Protein AF-A0A835H8G3-F1 (afdb_monomer_lite)

Secondary structure (DSSP, 8-state):
--HHHHHHHHHHHHHHHHHHHHHHHHHHHHHHHHHHHHHHHHHHHHSS--HHHHHHHHHHHHHHHTTTS-HHHHHHHHHHHHHHHHHHHHHHHHHHHHHHT--STT--

Radius of gyration: 21.28 Å; chains: 1; bounding box: 45×57×52 Å

Structure (mmCIF, N/CA/C/O backbone):
data_AF-A0A835H8G3-F1
#
_entry.id   AF-A0A835H8G3-F1
#
loop_
_atom_site.group_PDB
_atom_site.id
_atom_site.type_symbol
_atom_site.label_atom_id
_atom_site.label_alt_id
_atom_site.label_comp_id
_atom_site.label_asym_id
_atom_site.label_entity_id
_atom_site.label_seq_id
_atom_site.pdbx_PDB_ins_code
_atom_site.Cartn_x
_atom_site.Cartn_y
_atom_site.Cartn_z
_atom_site.occupancy
_atom_site.B_iso_or_equiv
_atom_site.auth_seq_id
_atom_site.auth_comp_id
_atom_site.auth_asym_id
_atom_site.auth_atom_id
_atom_site.pdbx_PDB_model_num
ATOM 1 N N . MET A 1 1 ? 24.773 17.486 -26.967 1.00 62.62 1 MET A N 1
ATOM 2 C CA . MET A 1 1 ? 23.922 16.270 -27.036 1.00 62.62 1 MET A CA 1
ATOM 3 C C . MET A 1 1 ? 22.900 16.432 -28.164 1.00 62.62 1 MET A C 1
ATOM 5 O O . MET A 1 1 ? 22.093 17.345 -28.117 1.00 62.62 1 MET A O 1
ATOM 9 N N . THR A 1 2 ? 22.968 15.631 -29.230 1.00 83.75 2 THR A N 1
ATOM 10 C CA . THR A 1 2 ? 22.187 15.842 -30.469 1.00 83.75 2 THR A CA 1
ATOM 11 C C . THR A 1 2 ? 20.727 15.387 -30.319 1.00 83.75 2 THR A C 1
ATOM 13 O O . THR A 1 2 ? 20.475 14.337 -29.725 1.00 83.75 2 THR A O 1
ATOM 16 N N . ARG A 1 3 ? 19.759 16.098 -30.925 1.00 87.75 3 ARG A N 1
ATOM 17 C CA . ARG A 1 3 ? 18.305 15.780 -30.877 1.00 87.75 3 ARG A CA 1
ATOM 18 C C . ARG A 1 3 ? 17.970 14.312 -31.206 1.00 87.75 3 ARG A C 1
ATOM 20 O O . ARG A 1 3 ? 16.996 13.767 -30.695 1.00 87.75 3 ARG A O 1
ATOM 27 N N . ARG A 1 4 ? 18.795 13.643 -32.023 1.00 87.94 4 ARG A N 1
ATOM 28 C CA . ARG A 1 4 ? 18.669 12.208 -32.346 1.00 87.94 4 ARG A CA 1
ATOM 29 C C . ARG A 1 4 ? 18.953 11.296 -31.143 1.00 87.94 4 ARG A C 1
ATOM 31 O O . ARG A 1 4 ? 18.186 10.365 -30.911 1.00 87.94 4 ARG A O 1
ATOM 38 N N . LYS A 1 5 ? 19.983 11.601 -30.343 1.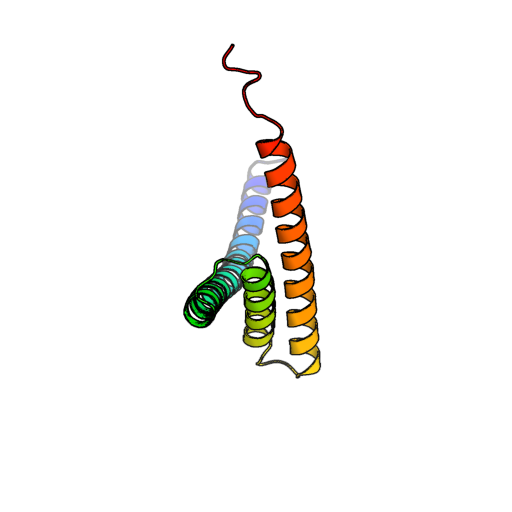00 86.44 5 LYS A N 1
ATOM 39 C CA . LYS A 1 5 ? 20.294 10.874 -29.099 1.00 86.44 5 LYS A CA 1
ATOM 40 C C . LYS A 1 5 ? 19.184 11.069 -28.059 1.00 86.44 5 LYS A C 1
ATOM 42 O O . LYS A 1 5 ? 18.775 10.099 -27.432 1.00 86.44 5 LYS A O 1
ATOM 47 N N . LEU A 1 6 ? 18.617 12.278 -27.969 1.00 91.94 6 LEU A N 1
ATOM 48 C CA . LEU A 1 6 ? 17.473 12.571 -27.096 1.00 91.94 6 LEU A CA 1
ATOM 49 C C . LEU A 1 6 ? 16.209 11.789 -27.506 1.00 91.94 6 LEU A C 1
ATOM 51 O O . LEU A 1 6 ? 15.606 11.123 -26.671 1.00 91.94 6 LEU A O 1
ATOM 55 N N . LYS A 1 7 ? 15.837 11.780 -28.797 1.00 90.38 7 LYS A N 1
ATOM 56 C CA . LYS A 1 7 ? 14.678 11.003 -29.289 1.00 90.38 7 LYS A CA 1
ATOM 57 C C . LYS A 1 7 ? 14.851 9.488 -29.121 1.00 90.38 7 LYS A C 1
ATOM 59 O O . LYS A 1 7 ? 13.859 8.780 -28.957 1.00 90.38 7 LYS A O 1
ATOM 64 N N . ALA A 1 8 ? 16.076 8.970 -29.222 1.00 90.12 8 ALA A N 1
ATOM 65 C CA . ALA A 1 8 ? 16.363 7.557 -28.968 1.00 90.12 8 ALA A CA 1
ATOM 66 C C . ALA A 1 8 ? 16.260 7.224 -27.470 1.00 90.12 8 ALA A C 1
ATOM 68 O O . ALA A 1 8 ? 15.646 6.222 -27.106 1.00 90.12 8 ALA A O 1
ATOM 69 N N . PHE A 1 9 ? 16.781 8.102 -26.609 1.00 92.12 9 PHE A N 1
ATOM 70 C CA . PHE A 1 9 ? 16.682 7.973 -25.157 1.00 92.12 9 PHE A CA 1
ATOM 71 C C . PHE A 1 9 ? 15.226 8.009 -24.669 1.00 92.12 9 PHE A C 1
ATOM 73 O O . PHE A 1 9 ? 14.802 7.091 -23.972 1.00 92.12 9 PHE A O 1
ATOM 80 N N . ILE A 1 10 ? 14.430 8.990 -25.113 1.00 93.88 10 ILE A N 1
ATOM 81 C CA . ILE A 1 10 ? 13.008 9.109 -24.743 1.00 93.88 10 ILE A CA 1
ATOM 82 C C . ILE A 1 10 ? 12.214 7.874 -25.190 1.00 93.88 10 ILE A C 1
ATOM 84 O O . ILE A 1 10 ? 11.428 7.340 -24.413 1.00 93.88 10 ILE A O 1
ATOM 88 N N . ARG A 1 11 ? 12.449 7.356 -26.405 1.00 94.19 11 ARG A N 1
ATOM 89 C CA . ARG A 1 11 ? 11.796 6.118 -26.872 1.00 94.19 11 ARG A CA 1
ATOM 90 C C . ARG A 1 11 ? 12.168 4.902 -26.022 1.00 94.19 11 ARG A C 1
ATOM 92 O O . ARG A 1 11 ? 11.297 4.088 -25.719 1.00 94.19 11 ARG A O 1
ATOM 99 N N . LYS A 1 12 ? 13.438 4.784 -25.619 1.00 92.31 12 LYS A N 1
ATOM 100 C CA . LYS A 1 12 ? 13.898 3.707 -24.731 1.00 92.31 12 LYS A CA 1
ATOM 101 C C . LYS A 1 12 ? 13.233 3.810 -23.356 1.00 92.31 12 LYS A C 1
ATOM 103 O O . LYS A 1 12 ? 12.714 2.810 -22.869 1.00 92.31 12 LYS A O 1
ATOM 108 N N . LEU A 1 13 ? 13.180 5.013 -22.782 1.00 92.94 13 LEU A N 1
ATOM 109 C CA . LEU A 1 13 ? 12.522 5.277 -21.502 1.00 92.94 13 LEU A CA 1
ATOM 110 C C . LEU A 1 13 ? 11.027 4.939 -21.564 1.00 92.94 13 LEU A C 1
ATOM 112 O O . LEU A 1 13 ? 10.529 4.194 -20.728 1.00 92.94 13 LEU A O 1
ATOM 116 N N . PHE A 1 14 ? 10.328 5.407 -22.601 1.00 93.81 14 PHE A N 1
ATOM 117 C CA . PHE A 1 14 ? 8.902 5.145 -22.792 1.00 93.81 14 PHE A CA 1
ATOM 118 C C . PHE A 1 14 ? 8.594 3.647 -22.907 1.00 93.81 14 PHE A C 1
ATOM 120 O O . PHE A 1 14 ? 7.626 3.168 -22.321 1.00 93.81 14 PHE A O 1
ATOM 127 N N . LYS A 1 15 ? 9.445 2.881 -23.603 1.00 91.69 15 LYS A N 1
ATOM 128 C CA . LYS A 1 15 ? 9.295 1.422 -23.698 1.00 91.69 15 LYS A CA 1
ATOM 129 C C . LYS A 1 15 ? 9.438 0.751 -22.329 1.00 91.69 15 LYS A C 1
ATOM 131 O O . LYS A 1 15 ? 8.632 -0.111 -21.999 1.00 91.69 15 LYS A O 1
ATOM 136 N N . ILE A 1 16 ? 10.412 1.170 -21.519 1.00 92.19 16 ILE A N 1
ATOM 137 C CA . ILE A 1 16 ? 10.612 0.647 -20.156 1.00 92.19 16 ILE A CA 1
ATOM 138 C C . ILE A 1 16 ? 9.422 1.003 -19.258 1.00 92.19 16 ILE A C 1
ATOM 140 O O . ILE A 1 16 ? 8.907 0.141 -18.545 1.00 92.19 16 ILE A O 1
ATOM 144 N N . LEU A 1 17 ? 8.956 2.252 -19.315 1.00 92.00 17 LEU A N 1
ATOM 145 C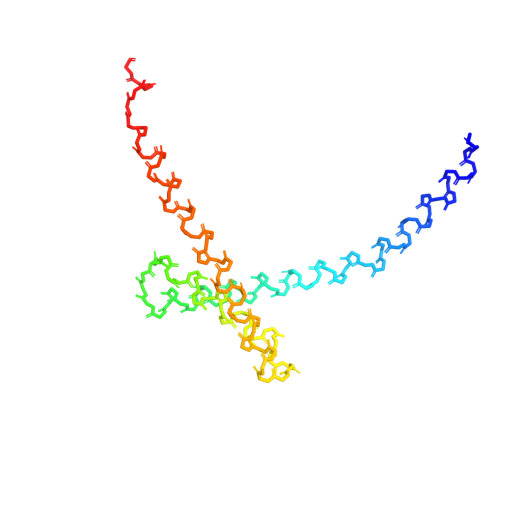 CA . LEU A 1 17 ? 7.808 2.719 -18.540 1.00 92.00 17 LEU A CA 1
ATOM 146 C C . LEU A 1 17 ? 6.548 1.930 -18.894 1.00 92.00 17 LEU A C 1
ATOM 148 O O . LEU A 1 17 ? 5.876 1.433 -17.999 1.00 92.00 17 LEU A O 1
ATOM 152 N N . ARG A 1 18 ? 6.264 1.733 -20.185 1.00 92.06 18 ARG A N 1
ATOM 153 C CA . ARG A 1 18 ? 5.066 1.014 -20.640 1.00 92.06 18 ARG A CA 1
ATOM 154 C C . ARG A 1 18 ? 5.027 -0.448 -20.187 1.00 92.06 18 ARG A C 1
ATOM 156 O O . ARG A 1 18 ? 3.943 -0.974 -19.974 1.00 92.06 18 ARG A O 1
ATOM 163 N N . MET A 1 19 ? 6.182 -1.091 -20.021 1.00 91.38 19 MET A N 1
ATOM 164 C CA . MET A 1 19 ? 6.255 -2.476 -19.541 1.00 91.38 19 MET A CA 1
ATOM 165 C C . MET A 1 19 ? 6.046 -2.593 -18.024 1.00 91.38 19 MET A C 1
ATOM 167 O O . MET A 1 19 ? 5.502 -3.591 -17.561 1.00 91.38 19 MET A O 1
ATOM 171 N N . ASN A 1 20 ? 6.464 -1.589 -17.245 1.00 91.31 20 ASN A N 1
ATOM 172 C CA . ASN A 1 20 ? 6.452 -1.657 -15.778 1.00 91.31 20 ASN A CA 1
ATOM 173 C C . ASN A 1 20 ? 5.265 -0.925 -15.136 1.00 91.31 20 ASN A C 1
ATOM 175 O O . ASN A 1 20 ? 4.732 -1.391 -14.130 1.00 91.31 20 ASN A O 1
ATOM 179 N N . ALA A 1 21 ? 4.811 0.182 -15.728 1.00 92.50 21 ALA A N 1
ATOM 180 C CA . ALA A 1 21 ? 3.696 0.983 -15.229 1.00 92.50 21 ALA A CA 1
ATOM 181 C C . ALA A 1 21 ? 2.407 0.173 -14.984 1.00 92.50 21 ALA A C 1
ATOM 183 O O . ALA A 1 21 ? 1.885 0.259 -13.872 1.00 92.50 21 ALA A O 1
ATOM 184 N N . PRO A 1 22 ? 1.901 -0.657 -15.927 1.00 92.44 22 PRO A N 1
ATOM 185 C CA . PRO A 1 22 ? 0.668 -1.409 -15.691 1.00 92.44 22 PRO A CA 1
ATOM 186 C C . PRO A 1 22 ? 0.827 -2.473 -14.601 1.00 92.44 22 PRO A C 1
ATOM 188 O O . PRO A 1 22 ? -0.138 -2.783 -13.912 1.00 92.44 22 PRO A O 1
ATOM 191 N N . ARG A 1 23 ? 2.038 -3.007 -14.394 1.00 91.62 23 ARG A N 1
ATOM 192 C CA . ARG A 1 23 ? 2.299 -4.009 -13.354 1.00 91.62 23 ARG A CA 1
ATOM 193 C C . ARG A 1 23 ? 2.182 -3.400 -11.959 1.00 91.62 23 ARG A C 1
ATOM 195 O O . ARG A 1 23 ? 1.497 -3.958 -11.108 1.00 91.62 23 ARG A O 1
ATOM 202 N N . THR A 1 24 ? 2.818 -2.254 -11.727 1.00 92.81 24 THR A N 1
ATOM 203 C CA . THR A 1 24 ? 2.750 -1.573 -10.425 1.00 92.81 24 THR A CA 1
ATOM 204 C C . THR A 1 24 ? 1.367 -0.969 -10.186 1.00 92.81 24 THR A C 1
ATOM 206 O O . THR A 1 24 ? 0.809 -1.142 -9.105 1.00 92.81 24 THR A O 1
ATOM 209 N N . ALA A 1 25 ? 0.781 -0.326 -11.203 1.00 93.69 25 ALA A N 1
ATOM 210 C CA . ALA A 1 25 ? -0.560 0.248 -11.108 1.00 93.69 25 ALA A CA 1
ATOM 211 C C . ALA A 1 25 ? -1.636 -0.828 -10.890 1.00 93.69 25 ALA A C 1
ATOM 213 O O . ALA A 1 25 ? -2.528 -0.638 -10.070 1.00 93.69 25 ALA A O 1
ATOM 214 N N . GLY A 1 26 ? -1.526 -1.979 -11.563 1.00 93.56 26 GLY A N 1
ATOM 215 C CA . GLY A 1 26 ? -2.443 -3.105 -11.387 1.00 93.56 26 GLY A CA 1
ATOM 216 C C . GLY A 1 26 ? -2.379 -3.701 -9.980 1.00 93.56 26 GLY A C 1
ATOM 217 O O . GLY A 1 26 ? -3.418 -3.908 -9.355 1.00 93.56 26 GLY A O 1
ATOM 218 N N . SER A 1 27 ? -1.172 -3.905 -9.441 1.00 90.62 27 SER A N 1
ATOM 219 C CA . SER A 1 27 ? -0.997 -4.362 -8.054 1.00 90.62 27 SER A CA 1
ATOM 220 C C . SER A 1 27 ? -1.576 -3.374 -7.040 1.00 90.62 27 SER A C 1
ATOM 222 O O . SER A 1 27 ? -2.202 -3.793 -6.068 1.00 90.62 27 SER A O 1
ATOM 224 N N . PHE A 1 28 ? -1.411 -2.068 -7.274 1.00 91.75 28 PHE A N 1
ATOM 225 C CA . PHE A 1 28 ? -1.974 -1.033 -6.407 1.00 91.75 28 PHE A CA 1
ATOM 226 C C . PHE A 1 28 ? -3.505 -0.979 -6.482 1.00 91.75 28 PHE A C 1
ATOM 228 O O . PHE A 1 28 ? -4.166 -0.895 -5.451 1.00 91.75 28 PHE A O 1
ATOM 235 N N . ALA A 1 29 ? -4.077 -1.095 -7.683 1.00 94.62 29 ALA A N 1
ATOM 236 C CA . ALA A 1 29 ? -5.525 -1.145 -7.871 1.00 94.62 29 ALA A CA 1
ATOM 237 C C . ALA A 1 29 ? -6.150 -2.362 -7.170 1.00 94.62 29 ALA A C 1
ATOM 239 O O . ALA A 1 29 ? -7.173 -2.228 -6.502 1.00 94.62 29 ALA A O 1
ATOM 240 N N . MET A 1 30 ? -5.513 -3.536 -7.264 1.00 92.44 30 MET A N 1
ATOM 241 C CA . MET A 1 30 ? -5.962 -4.738 -6.556 1.00 92.44 30 MET A CA 1
ATOM 242 C C . MET A 1 30 ? -5.895 -4.556 -5.039 1.00 92.44 30 MET A C 1
ATOM 244 O O . MET A 1 30 ? -6.852 -4.888 -4.343 1.00 92.44 30 MET A O 1
ATOM 248 N N . TRP A 1 31 ? -4.792 -4.002 -4.533 1.00 91.88 31 TRP A N 1
ATOM 249 C CA . TRP A 1 31 ? -4.660 -3.683 -3.115 1.00 91.88 31 TRP A CA 1
ATOM 250 C C . TRP A 1 31 ? -5.778 -2.736 -2.644 1.00 91.88 31 TRP A C 1
ATOM 252 O O . TRP A 1 31 ? -6.449 -3.038 -1.660 1.00 91.88 31 TRP A O 1
ATOM 262 N N . ALA A 1 32 ? -6.046 -1.654 -3.384 1.00 92.81 32 ALA A N 1
ATOM 263 C CA . ALA A 1 32 ? -7.085 -0.680 -3.047 1.00 92.81 32 ALA A CA 1
ATOM 264 C C . ALA A 1 32 ? -8.499 -1.288 -3.073 1.00 92.81 32 ALA A C 1
ATOM 266 O O . ALA A 1 32 ? -9.296 -1.040 -2.169 1.00 92.81 32 ALA A O 1
ATOM 267 N N . ALA A 1 33 ? -8.802 -2.120 -4.074 1.00 94.00 33 ALA A N 1
ATOM 268 C CA . ALA A 1 33 ? -10.090 -2.800 -4.177 1.00 94.00 33 ALA A CA 1
ATOM 269 C C . ALA A 1 33 ? -10.329 -3.746 -2.990 1.00 94.00 33 ALA A C 1
ATOM 271 O O . ALA A 1 33 ? -11.384 -3.694 -2.357 1.00 94.00 33 ALA A O 1
ATOM 272 N N . VAL A 1 34 ? -9.337 -4.576 -2.648 1.00 93.25 34 VAL A N 1
ATOM 273 C CA . VAL A 1 34 ? -9.442 -5.511 -1.518 1.00 93.25 34 VAL A CA 1
ATOM 274 C C . VAL A 1 34 ? -9.528 -4.755 -0.191 1.00 93.25 34 VAL A C 1
ATOM 276 O O . VAL A 1 34 ? -10.351 -5.117 0.649 1.00 93.25 34 VAL A O 1
ATOM 279 N N . PHE A 1 35 ? -8.757 -3.678 -0.024 1.00 91.75 35 PHE A N 1
ATOM 280 C CA . PHE A 1 35 ? -8.828 -2.828 1.163 1.00 91.75 35 PHE A CA 1
ATOM 281 C C . PHE A 1 35 ? -10.219 -2.223 1.349 1.00 91.75 35 PHE A C 1
ATOM 283 O O . PHE A 1 35 ? -10.776 -2.311 2.441 1.00 91.75 35 PHE A O 1
ATOM 290 N N . SER A 1 36 ? -10.818 -1.687 0.282 1.00 92.56 36 SER A N 1
ATOM 291 C CA . SER A 1 36 ? -12.170 -1.124 0.336 1.00 92.56 36 SER A CA 1
ATOM 292 C C . SER A 1 36 ? -13.207 -2.170 0.743 1.00 92.56 36 SER A C 1
ATOM 294 O O . SER A 1 36 ? -14.027 -1.905 1.616 1.00 92.56 36 SER A O 1
ATOM 296 N N . VAL A 1 37 ? -13.154 -3.373 0.158 1.00 92.62 37 VAL A N 1
ATOM 297 C CA . VAL A 1 37 ? -14.070 -4.468 0.520 1.00 92.62 37 VAL A CA 1
ATOM 298 C C . VAL A 1 37 ? -13.890 -4.870 1.984 1.00 92.62 37 VAL A C 1
ATOM 300 O O . VAL A 1 37 ? -14.880 -5.029 2.700 1.00 92.62 37 VAL A O 1
ATOM 303 N N . CYS A 1 38 ? -12.645 -4.996 2.453 1.00 90.75 38 CYS A N 1
ATOM 304 C CA . CYS A 1 38 ? -12.361 -5.328 3.848 1.00 90.75 38 CYS A CA 1
ATOM 305 C C . CYS A 1 38 ? -12.865 -4.241 4.803 1.00 90.75 38 CYS A C 1
ATOM 307 O O . CYS A 1 38 ? -13.477 -4.578 5.811 1.00 90.75 38 CYS A O 1
ATOM 309 N N . ASN A 1 39 ? -12.660 -2.963 4.473 1.00 89.00 39 ASN A N 1
ATOM 310 C CA . ASN A 1 39 ? -13.082 -1.848 5.318 1.00 89.00 39 ASN A CA 1
ATOM 311 C C . ASN A 1 39 ? -14.612 -1.725 5.388 1.00 89.00 39 ASN A C 1
ATOM 313 O O . ASN A 1 39 ? -15.179 -1.577 6.466 1.00 89.00 39 ASN A O 1
ATOM 317 N N . CYS A 1 40 ? -15.313 -1.876 4.261 1.00 87.88 40 CYS A N 1
ATOM 318 C CA . CYS A 1 40 ? -16.777 -1.919 4.272 1.00 87.88 40 CYS A CA 1
ATOM 319 C C . CYS A 1 40 ? -17.304 -3.125 5.066 1.00 87.88 40 CYS A C 1
ATOM 321 O O . CYS A 1 40 ? -18.316 -3.021 5.755 1.00 87.88 40 CYS A O 1
ATOM 323 N N . SER A 1 41 ? -16.607 -4.264 5.005 1.00 86.94 41 SER A N 1
ATOM 324 C CA . SER A 1 41 ? -16.992 -5.464 5.754 1.00 86.94 41 SER A CA 1
ATOM 325 C C . SER A 1 41 ? -16.821 -5.281 7.263 1.00 86.94 41 SER A C 1
ATOM 327 O O . SER A 1 41 ? -17.708 -5.668 8.020 1.00 86.94 41 SER A O 1
ATOM 329 N N . THR A 1 42 ? -15.719 -4.679 7.720 1.00 82.62 42 THR A N 1
ATOM 330 C CA . THR A 1 42 ? -15.481 -4.434 9.153 1.00 82.62 42 THR A CA 1
ATOM 331 C C . THR A 1 42 ? -16.464 -3.420 9.727 1.00 82.62 42 THR A C 1
ATOM 333 O O . THR A 1 42 ? -16.996 -3.658 10.811 1.00 82.62 42 THR A O 1
ATOM 336 N N . VAL A 1 43 ? -16.797 -2.365 8.976 1.00 84.31 43 VAL A N 1
ATOM 337 C CA . VAL A 1 43 ? -17.848 -1.408 9.358 1.00 84.31 43 VAL A CA 1
ATOM 338 C C . VAL A 1 43 ? -19.215 -2.092 9.431 1.00 84.31 43 VAL A C 1
ATOM 340 O O . VAL A 1 43 ? -19.944 -1.893 10.400 1.00 84.31 43 VAL A O 1
ATOM 343 N N . ASN A 1 44 ? -19.549 -2.967 8.476 1.00 82.44 44 ASN A N 1
ATOM 344 C CA . ASN A 1 44 ? -20.820 -3.694 8.503 1.00 82.44 44 ASN A CA 1
ATOM 345 C C . ASN A 1 44 ? -20.926 -4.673 9.689 1.00 82.44 44 ASN A C 1
ATOM 347 O O . ASN A 1 44 ? -22.015 -4.881 10.218 1.00 82.44 44 ASN A O 1
ATOM 351 N N . VAL A 1 45 ? -19.811 -5.262 10.130 1.00 81.44 45 VAL A N 1
ATOM 352 C CA . VAL A 1 45 ? -19.793 -6.186 11.277 1.00 81.44 45 VAL A CA 1
ATOM 353 C C . VAL A 1 45 ? -19.830 -5.441 12.612 1.00 81.44 45 VAL A C 1
ATOM 355 O O . VAL A 1 45 ? -20.549 -5.855 13.517 1.00 81.44 45 VAL A O 1
ATOM 358 N N . GLN A 1 46 ? -19.056 -4.363 12.760 1.00 77.88 46 GLN A N 1
ATOM 359 C CA . GLN A 1 46 ?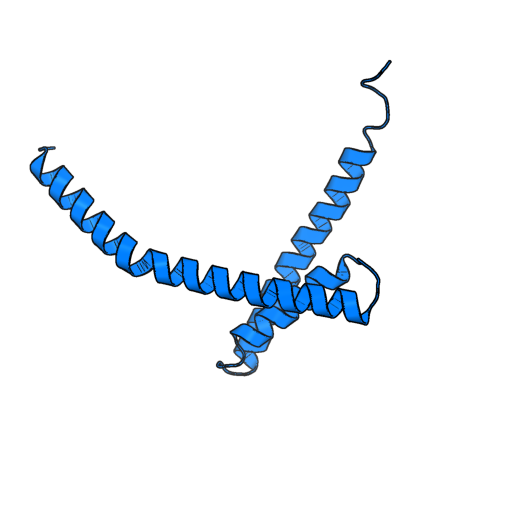 -18.886 -3.679 14.048 1.00 77.88 46 GLN A CA 1
ATOM 360 C C . GLN A 1 46 ? -19.845 -2.497 14.248 1.00 77.88 46 GLN A C 1
ATOM 362 O O . GLN A 1 46 ? -20.005 -2.042 15.379 1.00 77.88 46 GLN A O 1
ATOM 367 N N . GLN A 1 47 ? -20.483 -2.004 13.178 1.00 76.50 47 GLN A N 1
ATOM 368 C CA . GLN A 1 47 ? -21.404 -0.854 13.182 1.00 76.50 47 GLN A CA 1
ATOM 369 C C . GLN A 1 47 ? -20.805 0.417 13.828 1.00 76.50 47 GLN A C 1
ATOM 371 O O . GLN A 1 47 ? -21.529 1.306 14.275 1.00 76.50 47 GLN A O 1
ATOM 376 N N . LYS A 1 48 ? -19.471 0.505 13.892 1.00 69.56 48 LYS A N 1
ATOM 377 C CA . LYS A 1 48 ? -18.696 1.618 14.453 1.00 69.56 48 LYS A CA 1
ATOM 378 C C . LYS A 1 48 ? -17.486 1.888 13.573 1.00 69.56 48 LYS A C 1
ATOM 380 O O . LYS A 1 48 ? -16.854 0.947 13.101 1.00 69.56 48 LYS A O 1
ATOM 385 N N . GLU A 1 49 ? -17.160 3.161 13.375 1.00 70.38 49 GLU A N 1
ATOM 386 C CA . GLU A 1 49 ? -16.006 3.613 12.591 1.00 70.38 49 GLU A CA 1
ATOM 387 C C . GLU A 1 49 ? -14.799 3.834 13.523 1.00 70.38 49 GLU A C 1
ATOM 389 O O . GLU A 1 49 ? -14.402 4.964 13.810 1.00 70.38 49 GLU A O 1
ATOM 394 N N . ASP A 1 50 ? -14.248 2.744 14.062 1.00 76.25 50 ASP A N 1
ATOM 395 C CA . ASP A 1 50 ? -13.091 2.803 14.959 1.00 76.25 50 ASP A CA 1
ATOM 396 C C . ASP A 1 50 ? -11.770 2.745 14.166 1.00 76.25 50 ASP A C 1
ATOM 398 O O . ASP A 1 50 ? -11.684 2.030 13.165 1.00 76.25 50 ASP A O 1
ATOM 402 N N . PRO A 1 51 ? -10.686 3.412 14.617 1.00 76.25 51 PRO A N 1
ATOM 403 C CA . PRO A 1 51 ? -9.373 3.359 13.951 1.00 76.25 51 PRO A CA 1
ATOM 404 C C . PRO A 1 51 ? -8.800 1.933 13.847 1.00 76.25 51 PRO A C 1
ATOM 406 O O . PRO A 1 51 ? -7.932 1.655 13.021 1.00 76.25 51 PRO A O 1
ATOM 409 N N . TRP A 1 52 ? -9.320 0.998 14.646 1.00 80.62 52 TRP A N 1
ATOM 410 C CA . TRP A 1 52 ? -9.019 -0.428 14.550 1.00 80.62 52 TRP A CA 1
ATOM 411 C C . TRP A 1 52 ? -9.541 -1.086 13.265 1.00 80.62 52 TRP A C 1
ATOM 413 O O . TRP A 1 52 ? -8.931 -2.052 12.801 1.00 80.62 52 TRP A O 1
ATOM 423 N N . ASN A 1 53 ? -10.590 -0.550 12.635 1.00 85.56 53 ASN A N 1
ATOM 424 C CA . ASN A 1 53 ? -11.131 -1.089 11.387 1.00 85.56 53 ASN A CA 1
ATOM 425 C C . ASN A 1 53 ? -10.124 -0.988 10.246 1.00 85.56 53 ASN A C 1
ATOM 427 O O . ASN A 1 53 ? -9.890 -1.988 9.569 1.00 85.56 53 ASN A O 1
ATOM 431 N N . SER A 1 54 ? -9.458 0.161 10.091 1.00 83.50 54 SER A N 1
ATOM 432 C CA . SER A 1 54 ? -8.415 0.363 9.076 1.00 83.50 54 SER A CA 1
ATOM 433 C C . SER A 1 54 ? -7.216 -0.576 9.276 1.00 83.50 54 SER A C 1
ATOM 435 O O . SER A 1 54 ? -6.631 -1.075 8.309 1.00 83.50 54 SER A O 1
ATOM 437 N N . ILE A 1 55 ? -6.848 -0.863 10.530 1.00 88.75 55 ILE A N 1
ATOM 438 C CA . ILE A 1 55 ? -5.724 -1.754 10.871 1.00 88.75 55 ILE A CA 1
ATOM 439 C C . ILE A 1 55 ? -6.083 -3.213 10.563 1.00 88.75 55 ILE A C 1
ATOM 441 O O . ILE A 1 55 ? -5.306 -3.941 9.944 1.00 88.75 55 ILE A O 1
ATOM 445 N N . ILE A 1 56 ? -7.284 -3.646 10.944 1.00 88.38 56 ILE A N 1
ATOM 446 C CA . ILE A 1 56 ? -7.745 -5.016 10.698 1.00 88.38 56 ILE A CA 1
ATOM 447 C C . ILE A 1 56 ? -7.996 -5.234 9.201 1.00 88.38 56 ILE A C 1
ATOM 449 O O . ILE A 1 56 ? -7.579 -6.255 8.650 1.00 88.38 56 ILE A O 1
ATOM 453 N N . ALA A 1 57 ? -8.604 -4.263 8.516 1.00 88.75 57 ALA A N 1
ATOM 454 C CA . ALA A 1 57 ? -8.855 -4.322 7.079 1.00 88.75 57 ALA A CA 1
ATOM 455 C C . ALA A 1 57 ? -7.551 -4.372 6.265 1.00 88.75 57 ALA A C 1
ATOM 457 O O . ALA A 1 57 ? -7.452 -5.142 5.305 1.00 88.75 57 ALA A O 1
ATOM 458 N N . SER A 1 58 ? -6.523 -3.615 6.661 1.00 89.19 58 SER A N 1
ATOM 459 C CA . SER A 1 58 ? -5.209 -3.646 6.002 1.00 89.19 58 SER A CA 1
ATOM 460 C C . SER A 1 58 ? -4.459 -4.959 6.249 1.00 89.19 58 SER A C 1
ATOM 462 O O . SER A 1 58 ? -3.906 -5.529 5.302 1.00 89.19 58 SER A O 1
ATOM 464 N N . ALA A 1 59 ? -4.504 -5.505 7.469 1.00 90.69 59 ALA A N 1
ATOM 465 C CA . ALA A 1 59 ? -3.938 -6.821 7.770 1.00 90.69 59 ALA A CA 1
ATOM 466 C C . ALA A 1 59 ? -4.649 -7.945 6.990 1.00 90.69 59 ALA A C 1
ATOM 468 O O . ALA A 1 59 ? -3.993 -8.815 6.407 1.00 90.69 59 ALA A O 1
ATOM 469 N N . ALA A 1 60 ? -5.984 -7.899 6.913 1.00 89.94 60 ALA A N 1
ATOM 470 C CA . ALA A 1 60 ? -6.784 -8.837 6.129 1.00 89.94 60 ALA A CA 1
ATOM 471 C C . ALA A 1 60 ? -6.446 -8.753 4.633 1.00 89.94 60 ALA A C 1
ATOM 473 O O . ALA A 1 60 ? -6.214 -9.781 3.994 1.00 89.94 60 ALA A O 1
ATOM 474 N N . THR A 1 61 ? -6.315 -7.538 4.098 1.00 91.00 61 THR A N 1
ATOM 475 C CA . THR A 1 61 ? -5.911 -7.291 2.706 1.00 91.00 61 THR A CA 1
ATOM 476 C C . THR A 1 61 ? -4.532 -7.872 2.401 1.00 91.00 61 THR A C 1
ATOM 478 O O . THR A 1 61 ? -4.358 -8.557 1.389 1.00 91.00 61 THR A O 1
ATOM 481 N N . GLY A 1 62 ? -3.561 -7.670 3.299 1.00 89.19 62 GLY A N 1
ATOM 482 C CA . GLY A 1 62 ? -2.222 -8.248 3.172 1.00 89.19 62 GLY A CA 1
ATOM 483 C C . GLY A 1 62 ? -2.234 -9.770 3.139 1.00 89.19 62 GLY A C 1
ATOM 484 O O . GLY A 1 62 ? -1.593 -10.382 2.279 1.00 89.19 62 GLY A O 1
ATOM 485 N N . ARG A 1 63 ? -3.047 -10.384 4.006 1.00 89.19 63 ARG A N 1
ATOM 486 C CA . ARG A 1 63 ? -3.230 -11.837 4.017 1.00 89.19 63 ARG A CA 1
ATOM 487 C C . ARG A 1 63 ? -3.856 -12.344 2.718 1.00 89.19 63 ARG A C 1
ATOM 489 O O . ARG A 1 63 ? -3.381 -13.342 2.187 1.00 89.19 63 ARG A O 1
ATOM 496 N N . ILE A 1 64 ? -4.878 -11.660 2.195 1.00 89.56 64 ILE A N 1
ATOM 497 C CA . ILE A 1 64 ? -5.591 -12.045 0.964 1.00 89.56 64 ILE A CA 1
ATOM 498 C C . ILE A 1 64 ? -4.663 -11.977 -0.257 1.00 89.56 64 ILE A C 1
ATOM 500 O O . ILE A 1 64 ? -4.608 -12.928 -1.036 1.00 89.56 64 ILE A O 1
ATOM 504 N N . MET A 1 65 ? -3.883 -10.903 -0.414 1.00 87.12 65 MET A N 1
ATOM 505 C CA . MET A 1 65 ? -2.969 -10.762 -1.560 1.00 87.12 65 MET A CA 1
ATOM 506 C C . MET A 1 65 ? -1.845 -11.801 -1.556 1.00 87.12 65 MET A C 1
ATOM 508 O O . MET A 1 65 ? -1.430 -12.283 -2.610 1.00 87.12 65 MET A O 1
ATOM 512 N N . SER A 1 66 ? -1.367 -12.174 -0.372 1.00 86.44 66 SER A N 1
ATOM 513 C CA . SER A 1 66 ? -0.312 -13.172 -0.206 1.00 86.44 66 SER A CA 1
ATOM 514 C C . SER A 1 66 ? -0.853 -14.582 0.033 1.00 86.44 66 SER A C 1
ATOM 516 O O . SER A 1 66 ? -0.070 -15.496 0.269 1.00 86.44 66 SER A O 1
ATOM 518 N N . MET A 1 67 ? -2.163 -14.805 -0.082 1.00 84.19 67 MET A N 1
ATOM 519 C CA . MET A 1 67 ? -2.776 -16.114 0.168 1.00 84.19 67 MET A CA 1
ATOM 520 C C . MET A 1 67 ? -2.321 -17.186 -0.831 1.00 84.19 67 MET A C 1
ATOM 522 O O . MET A 1 67 ? -2.350 -18.372 -0.525 1.00 84.19 67 MET A O 1
ATOM 526 N N . ARG A 1 68 ? -1.869 -16.767 -2.022 1.00 82.88 68 ARG A N 1
ATOM 527 C CA . ARG A 1 68 ? -1.271 -17.654 -3.035 1.00 82.88 68 ARG A CA 1
ATOM 528 C C . ARG A 1 68 ? 0.205 -17.976 -2.772 1.00 82.88 68 ARG A C 1
ATOM 530 O O . ARG A 1 68 ? 0.784 -18.771 -3.501 1.00 82.88 68 ARG A O 1
ATOM 537 N N . SER A 1 69 ? 0.820 -17.335 -1.781 1.00 81.81 69 SER A N 1
ATOM 538 C CA . SER A 1 69 ? 2.179 -17.632 -1.319 1.00 81.81 69 SER A CA 1
ATOM 539 C C . SER A 1 69 ? 2.136 -18.453 -0.027 1.00 81.81 69 SER A C 1
ATOM 541 O O . SER A 1 69 ? 1.074 -18.634 0.562 1.00 81.81 69 SER A O 1
ATOM 543 N N . GLU A 1 70 ? 3.281 -18.971 0.419 1.00 83.75 70 GLU A N 1
ATOM 544 C CA . GLU A 1 70 ? 3.374 -19.729 1.672 1.00 83.75 70 GLU A CA 1
ATOM 545 C C . GLU A 1 70 ? 2.777 -18.957 2.860 1.00 83.75 70 GLU A C 1
ATOM 547 O O . GLU A 1 70 ? 2.879 -17.730 2.940 1.00 83.75 70 GLU A O 1
ATOM 552 N N . LEU A 1 71 ? 2.234 -19.678 3.847 1.00 81.69 71 LEU A N 1
ATOM 553 C CA . LEU A 1 71 ? 1.633 -19.078 5.046 1.00 81.69 71 LEU A CA 1
ATOM 554 C C . LEU A 1 71 ? 2.569 -18.080 5.745 1.00 81.69 71 LEU A C 1
ATOM 556 O O . LEU A 1 71 ? 2.123 -17.030 6.200 1.00 81.69 71 LEU A O 1
ATOM 560 N N . ARG A 1 72 ? 3.881 -18.352 5.766 1.00 83.75 72 ARG A N 1
ATOM 561 C CA . ARG A 1 72 ? 4.883 -17.430 6.327 1.00 83.75 72 ARG A CA 1
ATOM 562 C C . ARG A 1 72 ? 4.950 -16.103 5.574 1.00 83.75 72 ARG A C 1
ATOM 564 O O . ARG A 1 72 ? 5.124 -15.063 6.204 1.00 83.75 72 ARG A O 1
ATOM 571 N N . ALA A 1 73 ? 4.832 -16.123 4.249 1.00 85.19 73 ALA A N 1
ATOM 572 C CA . ALA A 1 73 ? 4.819 -14.910 3.439 1.00 85.19 73 ALA A CA 1
ATOM 573 C C . ALA A 1 73 ? 3.515 -14.122 3.651 1.00 85.19 73 ALA A C 1
ATOM 57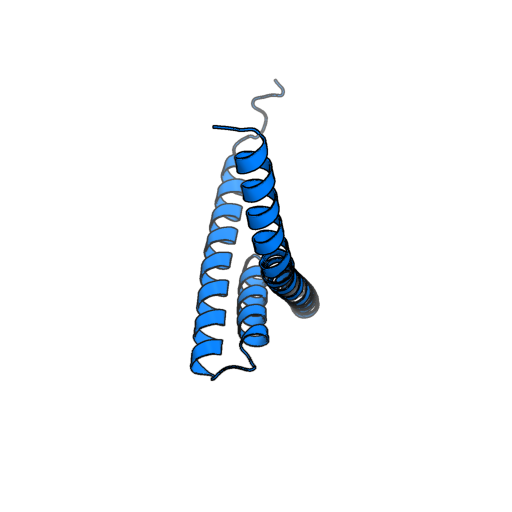5 O O . ALA A 1 73 ? 3.568 -12.902 3.799 1.00 85.19 73 ALA A O 1
ATOM 576 N N . ALA A 1 74 ? 2.380 -14.818 3.782 1.00 86.25 74 ALA A N 1
ATOM 577 C CA . ALA A 1 74 ? 1.091 -14.203 4.095 1.00 86.25 74 ALA A CA 1
ATOM 578 C C . ALA A 1 74 ? 1.035 -13.560 5.490 1.00 86.25 74 ALA A C 1
ATOM 580 O O . ALA A 1 74 ? 0.489 -12.469 5.648 1.00 86.25 74 ALA A O 1
ATOM 581 N N . SER A 1 75 ? 1.632 -14.187 6.505 1.00 85.81 75 SER A N 1
ATOM 582 C CA . SER A 1 75 ? 1.726 -13.588 7.842 1.00 85.81 75 SER A CA 1
ATOM 583 C C . SER A 1 75 ? 2.619 -12.347 7.849 1.00 85.81 75 SER A C 1
ATOM 585 O O . SER A 1 75 ? 2.273 -11.348 8.476 1.00 85.81 75 SER A O 1
ATOM 587 N N . LYS A 1 76 ? 3.748 -12.379 7.128 1.00 88.75 76 LYS A N 1
ATOM 588 C CA . LYS A 1 76 ? 4.662 -11.230 7.022 1.00 88.75 76 LYS A CA 1
ATOM 589 C C . LYS A 1 76 ? 4.013 -10.034 6.327 1.00 88.75 76 LYS A C 1
ATOM 591 O O . LYS A 1 76 ? 4.194 -8.910 6.786 1.00 88.75 76 LYS A O 1
ATOM 596 N N . SER A 1 77 ? 3.259 -10.256 5.250 1.00 88.12 77 SER A N 1
ATOM 597 C CA . SER A 1 77 ? 2.571 -9.170 4.543 1.00 88.12 77 SER A CA 1
ATOM 598 C C . SER A 1 77 ? 1.412 -8.590 5.355 1.00 88.12 77 SER A C 1
ATOM 600 O O . SER A 1 77 ? 1.256 -7.371 5.387 1.00 88.12 77 SER A O 1
ATOM 602 N N . ALA A 1 78 ? 0.652 -9.433 6.063 1.00 90.06 78 ALA A N 1
ATOM 603 C CA . ALA A 1 78 ? -0.398 -8.990 6.978 1.00 90.06 78 ALA A CA 1
ATOM 604 C C . ALA A 1 78 ? 0.164 -8.117 8.113 1.00 90.06 78 ALA A C 1
ATOM 606 O O . ALA A 1 78 ? -0.359 -7.034 8.370 1.00 90.06 78 ALA A O 1
ATOM 607 N N . LEU A 1 79 ? 1.266 -8.546 8.741 1.00 91.56 79 LEU A N 1
ATOM 608 C CA . LEU A 1 79 ? 1.969 -7.764 9.765 1.00 91.56 79 LEU A CA 1
ATOM 609 C C . LEU A 1 79 ? 2.513 -6.448 9.205 1.00 91.56 79 LEU A C 1
ATOM 611 O O . LEU A 1 79 ? 2.287 -5.396 9.794 1.00 91.56 79 LEU A O 1
ATOM 615 N N . GLY A 1 80 ? 3.199 -6.488 8.061 1.00 92.94 80 GLY A N 1
ATOM 616 C CA . GLY A 1 80 ? 3.792 -5.295 7.456 1.00 92.94 80 GLY A CA 1
ATOM 617 C C . GLY A 1 80 ? 2.755 -4.226 7.106 1.00 92.94 80 GLY A C 1
ATOM 618 O O . GLY A 1 80 ? 2.942 -3.058 7.444 1.00 92.94 80 GLY A O 1
ATOM 619 N N . LEU A 1 81 ? 1.642 -4.620 6.479 1.00 91.88 81 LEU A N 1
ATOM 620 C CA . LEU A 1 81 ? 0.565 -3.690 6.130 1.00 91.88 81 LEU A CA 1
ATOM 621 C C . LEU A 1 81 ? -0.211 -3.207 7.361 1.00 91.88 81 LEU A C 1
ATOM 623 O O . LEU A 1 81 ? -0.529 -2.021 7.430 1.00 91.88 81 LEU A O 1
ATOM 627 N N . GLY A 1 82 ? -0.448 -4.080 8.346 1.00 90.75 82 GLY A N 1
ATOM 628 C CA . GLY A 1 82 ? -1.105 -3.708 9.600 1.00 90.75 82 GLY A CA 1
ATOM 629 C C . GLY A 1 82 ? -0.295 -2.703 10.423 1.00 90.75 82 GLY A C 1
ATOM 630 O O . GLY A 1 82 ? -0.852 -1.722 10.908 1.00 90.75 82 GLY A O 1
ATOM 631 N N . ILE A 1 83 ? 1.028 -2.881 10.528 1.00 93.94 83 ILE A N 1
ATOM 632 C CA . ILE A 1 83 ? 1.916 -1.928 11.220 1.00 93.94 83 ILE A CA 1
ATOM 633 C C . ILE A 1 83 ? 1.921 -0.576 10.500 1.00 93.94 83 ILE A C 1
ATOM 635 O O . ILE A 1 83 ? 1.806 0.468 11.143 1.00 93.94 83 ILE A O 1
ATOM 639 N N . LEU A 1 84 ? 2.021 -0.584 9.167 1.00 92.69 84 LEU A N 1
ATOM 640 C CA . LEU A 1 84 ? 2.050 0.641 8.368 1.00 92.69 84 LEU A CA 1
ATOM 641 C C . LEU A 1 84 ? 0.759 1.460 8.534 1.00 92.69 84 LEU A C 1
ATOM 643 O O . LEU A 1 84 ? 0.817 2.673 8.735 1.00 92.69 84 LEU A O 1
ATOM 647 N N . PHE A 1 85 ? -0.401 0.802 8.493 1.00 91.06 85 PHE A N 1
ATOM 648 C CA . PHE A 1 85 ? -1.689 1.464 8.706 1.00 91.06 85 PHE A CA 1
ATOM 649 C C . PHE A 1 85 ? -1.928 1.843 10.168 1.00 91.06 85 PHE A C 1
ATOM 651 O O . PHE A 1 85 ? -2.499 2.900 10.422 1.00 91.06 85 PHE A O 1
ATOM 658 N N . GLY A 1 86 ? -1.431 1.059 11.127 1.00 91.62 86 GLY 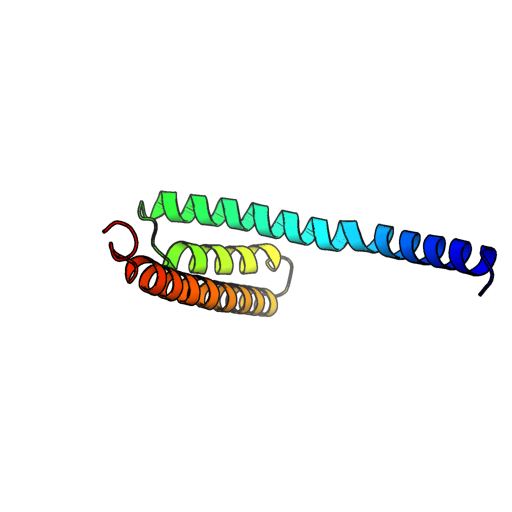A N 1
ATOM 659 C CA . GLY A 1 86 ? -1.436 1.439 12.541 1.00 91.62 86 GLY A CA 1
ATOM 660 C C . GLY A 1 86 ? -0.677 2.743 12.786 1.00 91.62 86 GLY A C 1
ATOM 661 O O . GLY A 1 86 ? -1.153 3.612 13.516 1.00 91.62 86 GLY A O 1
ATOM 662 N N . PHE A 1 87 ? 0.455 2.933 12.106 1.00 92.81 87 PHE A N 1
ATOM 663 C CA . PHE A 1 87 ? 1.183 4.199 12.141 1.00 92.81 87 PHE A CA 1
ATOM 664 C C . PHE A 1 87 ? 0.406 5.343 11.469 1.00 92.81 87 PHE A C 1
ATOM 666 O O . PHE A 1 87 ? 0.323 6.438 12.028 1.00 92.81 87 PHE A O 1
ATOM 673 N N . ALA A 1 88 ? -0.203 5.100 10.304 1.00 90.75 88 ALA A N 1
ATOM 674 C CA . ALA A 1 88 ? -1.012 6.100 9.605 1.00 90.75 88 ALA A CA 1
ATOM 675 C C . ALA A 1 88 ? -2.215 6.576 10.440 1.00 90.75 88 ALA A C 1
ATOM 677 O O . ALA A 1 88 ? -2.459 7.781 10.531 1.00 90.75 88 ALA A O 1
ATOM 678 N N . GLU A 1 89 ? -2.919 5.663 11.111 1.00 90.19 89 GLU A N 1
ATOM 679 C CA . GLU A 1 89 ? -4.014 6.030 12.013 1.00 90.19 89 GLU A CA 1
ATOM 680 C C . GLU A 1 89 ? -3.516 6.723 13.287 1.00 90.19 89 GLU A C 1
ATOM 682 O O . GLU A 1 89 ? -4.129 7.689 13.745 1.00 90.19 89 GLU A O 1
ATOM 687 N N . GLY A 1 90 ? -2.354 6.322 13.813 1.00 87.94 90 GLY A N 1
ATOM 688 C CA . GLY A 1 90 ? -1.682 7.047 14.894 1.00 87.94 90 GLY A CA 1
ATOM 689 C C . GLY A 1 90 ? -1.414 8.512 14.528 1.00 87.94 90 GLY A C 1
ATOM 690 O O . GLY A 1 90 ? -1.747 9.419 15.295 1.00 87.94 90 GLY A O 1
ATOM 691 N N . MET A 1 91 ? -0.903 8.765 13.317 1.00 89.00 91 MET A N 1
ATOM 692 C CA . MET A 1 91 ? -0.735 10.125 12.791 1.00 89.00 91 MET A CA 1
ATOM 693 C C . MET A 1 91 ? -2.074 10.844 12.588 1.00 89.00 91 MET A C 1
ATOM 695 O O . MET A 1 91 ? -2.160 12.043 12.853 1.00 89.00 91 MET A O 1
ATOM 699 N N . ASN A 1 92 ? -3.130 10.147 12.156 1.00 87.56 92 ASN A N 1
ATOM 700 C CA . ASN A 1 92 ? -4.462 10.743 12.020 1.00 87.56 92 ASN A CA 1
ATOM 701 C C . ASN A 1 92 ? -5.019 11.231 13.357 1.00 87.56 92 ASN A C 1
ATOM 703 O O . ASN A 1 92 ? -5.592 12.320 13.403 1.00 87.56 92 ASN A O 1
ATOM 707 N N . ILE A 1 93 ? -4.841 10.466 14.435 1.00 87.94 93 ILE A N 1
ATOM 708 C CA . ILE A 1 93 ? -5.271 10.871 15.780 1.00 87.94 93 ILE A CA 1
ATOM 709 C C . ILE A 1 93 ? -4.514 12.131 16.213 1.00 87.94 93 ILE A C 1
ATOM 711 O O . ILE A 1 93 ? -5.130 13.091 16.672 1.00 87.94 93 ILE A O 1
ATOM 715 N N . ILE A 1 94 ? -3.195 12.160 16.014 1.00 88.19 94 ILE A N 1
ATOM 716 C CA . ILE A 1 94 ? -2.353 13.319 16.338 1.00 88.19 94 ILE A CA 1
ATOM 717 C C . ILE A 1 94 ? -2.779 14.550 15.521 1.00 88.19 94 ILE A C 1
ATOM 719 O O . ILE A 1 94 ? -2.979 15.626 16.080 1.00 88.19 94 ILE A O 1
ATOM 723 N N . ARG A 1 95 ? -2.995 14.392 14.209 1.00 86.25 95 ARG A N 1
ATOM 724 C CA . ARG A 1 95 ? -3.463 15.466 13.320 1.00 86.25 95 ARG A CA 1
ATOM 725 C C . ARG A 1 95 ? -4.822 16.014 13.751 1.00 86.25 95 ARG A C 1
ATOM 727 O O . ARG A 1 95 ? -5.003 17.227 13.729 1.00 86.25 95 ARG A O 1
ATOM 734 N N . LYS A 1 96 ? -5.771 15.146 14.120 1.00 84.75 96 LYS A N 1
ATOM 735 C CA . LYS A 1 96 ? -7.083 15.576 14.627 1.00 84.75 96 LYS A CA 1
ATOM 736 C C . LYS A 1 96 ? -6.916 16.435 15.879 1.00 84.75 96 LYS A C 1
ATOM 738 O O . LYS A 1 96 ? -7.459 17.526 15.906 1.00 84.75 96 LYS A O 1
ATOM 743 N N . LYS A 1 97 ? -6.069 16.022 16.827 1.00 83.00 97 LYS A N 1
ATOM 744 C CA . LYS A 1 97 ? -5.777 16.811 18.036 1.00 83.00 97 LYS A CA 1
ATOM 745 C C . LYS A 1 97 ? -5.160 18.180 17.729 1.00 83.00 97 LYS A C 1
ATOM 747 O O . LYS A 1 97 ? -5.660 19.176 18.224 1.00 83.00 97 LYS A O 1
ATOM 752 N N . PHE A 1 98 ? -4.151 18.255 16.858 1.00 80.38 98 PHE A N 1
ATOM 753 C CA . PHE A 1 98 ? -3.533 19.539 16.482 1.00 80.38 98 PHE A CA 1
ATOM 754 C C . PHE A 1 98 ? -4.471 20.479 15.707 1.00 80.38 98 PHE A C 1
ATOM 756 O O . PHE A 1 98 ? -4.351 21.698 15.812 1.00 80.38 98 PHE A O 1
ATOM 763 N N . LEU A 1 99 ? -5.372 19.933 14.885 1.00 77.25 99 LEU A N 1
ATOM 764 C CA . LEU A 1 99 ? -6.364 20.730 14.157 1.00 77.25 99 LEU A CA 1
ATOM 765 C C . LEU A 1 99 ? -7.518 21.171 15.063 1.00 77.25 99 LEU A C 1
ATOM 767 O O . LEU A 1 99 ? -8.050 22.258 14.868 1.00 77.25 99 LEU A O 1
ATOM 771 N N . GLU A 1 100 ? -7.887 20.354 16.044 1.00 65.19 100 GLU A N 1
ATOM 772 C CA . GLU A 1 100 ? -8.943 20.648 17.015 1.00 65.19 100 GLU A CA 1
ATOM 773 C C . GLU A 1 100 ? -8.472 21.614 18.113 1.00 65.19 100 GLU A C 1
ATOM 775 O O . GLU A 1 100 ? -9.254 22.445 18.561 1.00 65.19 100 GLU A O 1
ATOM 780 N N . GLU A 1 101 ? -7.172 21.629 18.433 1.00 60.62 101 GLU A N 1
ATOM 781 C CA . GLU A 1 101 ? -6.500 22.693 19.203 1.00 60.62 101 GLU A CA 1
ATOM 782 C C . GLU A 1 101 ? -6.455 24.056 18.482 1.00 60.62 101 GLU A C 1
ATOM 784 O O . GLU A 1 101 ? -5.999 25.042 19.062 1.00 60.62 101 GLU A O 1
ATOM 789 N N . ARG A 1 102 ? -7.008 24.173 17.265 1.00 57.78 102 ARG A N 1
ATOM 790 C CA . ARG A 1 102 ? -7.385 25.468 16.676 1.00 57.78 102 ARG A CA 1
ATOM 791 C C . ARG A 1 102 ? -8.875 25.806 16.876 1.00 57.78 102 ARG A C 1
ATOM 793 O O . ARG A 1 102 ? -9.549 26.064 15.874 1.00 57.78 102 ARG A O 1
ATOM 800 N N . PRO A 1 103 ? -9.437 25.887 18.100 1.00 58.69 103 PRO A N 1
ATOM 801 C CA . PRO A 1 103 ? -10.741 26.496 18.254 1.00 58.69 103 PRO A CA 1
ATOM 802 C C . PRO A 1 103 ? -10.560 28.022 18.239 1.00 58.69 103 PRO A C 1
ATOM 804 O O . PRO A 1 103 ? -9.768 28.594 18.986 1.00 58.69 103 PRO A O 1
ATOM 807 N N . SER A 1 104 ? -11.343 28.720 17.420 1.00 59.31 104 SER A N 1
ATOM 808 C CA . SER A 1 104 ? -11.756 30.123 17.636 1.00 59.31 104 SER A CA 1
ATOM 809 C C . SER A 1 104 ? -10.734 31.283 17.608 1.00 59.31 104 SER A C 1
ATOM 811 O O . SER A 1 104 ? -11.177 32.424 17.575 1.00 59.31 104 SER A O 1
ATOM 813 N N . ALA A 1 105 ? -9.412 31.086 17.524 1.00 56.56 105 ALA A N 1
ATOM 814 C CA . ALA A 1 105 ? -8.449 32.213 17.501 1.00 56.56 105 ALA A CA 1
ATOM 815 C C . ALA A 1 105 ? -8.318 32.955 16.144 1.00 56.56 105 ALA A C 1
ATOM 817 O O . ALA A 1 105 ? -7.444 33.801 15.982 1.00 56.56 105 ALA A O 1
ATOM 818 N N . LEU A 1 106 ? -9.151 32.619 15.152 1.00 59.28 106 LEU A N 1
ATOM 819 C CA . LEU A 1 106 ? -9.156 33.228 13.810 1.00 59.28 106 LEU A CA 1
ATOM 820 C C . LEU A 1 106 ? -10.543 33.769 13.410 1.00 59.28 106 LEU A C 1
ATOM 822 O O . LEU A 1 106 ? -10.781 34.059 12.241 1.00 59.28 106 LEU A O 1
ATOM 826 N N . SER A 1 107 ? -11.461 33.889 14.375 1.00 55.75 107 SER A N 1
ATOM 827 C CA . SER A 1 107 ? -12.791 34.487 14.193 1.00 55.75 107 SER A CA 1
ATOM 828 C C . SER A 1 107 ? -13.175 35.427 15.347 1.00 55.75 107 SER A C 1
ATOM 830 O O . SER A 1 107 ? -14.335 35.444 15.758 1.00 55.75 107 SER A O 1
ATOM 832 N N . ALA A 1 108 ? -12.200 36.168 15.881 1.00 44.97 108 ALA A N 1
ATOM 833 C CA . ALA A 1 108 ? -12.397 37.344 16.727 1.00 44.97 108 ALA A CA 1
ATOM 834 C C . ALA A 1 108 ? -11.495 38.470 16.213 1.00 44.97 108 ALA A C 1
ATOM 836 O O . ALA A 1 108 ? -10.328 38.158 15.878 1.00 44.97 108 ALA A O 1
#

Organism: NCBI:txid261450

pLDDT: mean 85.36, std 10.14, range [44.97, 94.62]

Sequence (108 aa):
MTRRKLKAFIRKLFKILRMNAPRTAGSFAMWAAVFSVCNCSTVNVQQKEDPWNSIIASAATGRIMSMRSELRAASKSALGLGILFGFAEGMNIIRKKFLEERPSALSA

Foldseek 3Di:
DDPVVVVVVVVVV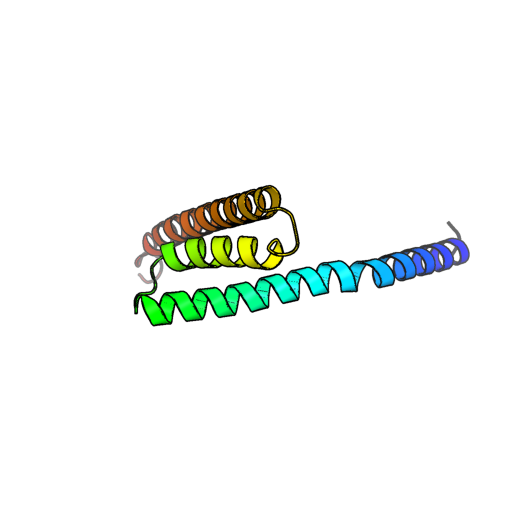VVVCVVCVCVVVVVVVLLVVQLVVQLVVLCVVPVDDDLVSSLQSQLVSLLVVCVVPDPVNSNVSSVVRSVVSVVVVVVVVVVVVVVVVPPDPVPD